Protein AF-A0A4U8QD17-F1 (afdb_monomer_lite)

Sequence (115 aa):
MYFEGLLIGLFAFLTIGVFHPIVIKGEYYFSSKIWPLFLLAGVLCLVLTVNIENTMFSSLFSILSFTCFWSIVELKEQEERVAKGWFPKNPDRPEKLKLKFKMKKPCKKSSKSVS

InterPro domains:
  IPR027890 Protein of unknown function DUF4491 [PF14898] (2-93)

Structure (mmCIF, N/CA/C/O backbone):
data_AF-A0A4U8QD17-F1
#
_entry.id   AF-A0A4U8QD17-F1
#
loop_
_atom_site.group_PDB
_atom_site.id
_atom_site.type_symbol
_atom_site.label_atom_id
_atom_site.label_alt_id
_atom_site.label_comp_id
_atom_site.label_asym_id
_atom_site.label_entity_id
_atom_site.label_seq_id
_atom_site.pdbx_PDB_ins_code
_atom_site.Cartn_x
_atom_site.Cartn_y
_atom_site.Cartn_z
_atom_site.occupancy
_atom_site.B_iso_or_equiv
_atom_site.auth_seq_id
_atom_site.auth_comp_id
_atom_site.auth_asym_id
_atom_site.auth_atom_id
_atom_site.pdbx_PDB_model_num
ATOM 1 N N . MET A 1 1 ? 19.701 0.981 -16.600 1.00 63.97 1 MET A N 1
ATOM 2 C CA . MET A 1 1 ? 20.129 -0.436 -16.458 1.00 63.97 1 MET A CA 1
ATOM 3 C C . MET A 1 1 ? 20.847 -0.860 -15.157 1.00 63.97 1 MET A C 1
ATOM 5 O O . MET A 1 1 ? 21.091 -2.041 -15.012 1.00 63.97 1 MET A O 1
ATOM 9 N N . TYR A 1 2 ? 21.044 -0.017 -14.134 1.00 68.62 2 TYR A N 1
ATOM 10 C CA . TYR A 1 2 ? 21.194 -0.500 -12.729 1.00 68.62 2 TYR A CA 1
ATOM 11 C C . TYR A 1 2 ? 20.434 0.397 -11.745 1.00 68.62 2 TYR A C 1
ATOM 13 O O . TYR A 1 2 ? 19.895 -0.061 -10.742 1.00 68.62 2 TYR A O 1
ATOM 21 N N . PHE A 1 3 ? 20.308 1.677 -12.096 1.00 84.75 3 PHE A N 1
ATOM 22 C CA . PHE A 1 3 ? 19.526 2.651 -11.342 1.00 84.75 3 PHE A CA 1
ATOM 23 C C . PHE A 1 3 ? 18.033 2.326 -11.268 1.00 84.75 3 PHE A C 1
ATOM 25 O O . PHE A 1 3 ? 17.417 2.644 -10.264 1.00 84.75 3 PHE A O 1
ATOM 32 N N . GLU A 1 4 ? 17.451 1.666 -12.273 1.00 86.50 4 GLU A N 1
ATOM 33 C CA . GLU A 1 4 ? 16.022 1.314 -12.263 1.00 86.50 4 GLU A CA 1
ATOM 34 C C . GLU A 1 4 ? 15.677 0.365 -11.114 1.00 86.50 4 GLU A C 1
ATOM 36 O O . GLU A 1 4 ? 14.755 0.645 -10.358 1.00 86.50 4 GLU A O 1
ATOM 41 N N . GLY A 1 5 ? 16.456 -0.704 -10.914 1.00 88.44 5 GLY A N 1
ATOM 42 C CA . GLY A 1 5 ? 16.253 -1.619 -9.787 1.00 88.44 5 GLY A CA 1
ATOM 43 C C . GLY A 1 5 ? 16.444 -0.929 -8.433 1.00 88.44 5 GLY A C 1
ATOM 44 O O . GLY A 1 5 ? 15.664 -1.150 -7.509 1.00 88.44 5 GLY A O 1
ATOM 45 N N . LEU A 1 6 ? 17.431 -0.033 -8.334 1.00 92.00 6 LEU A N 1
ATOM 46 C CA . LEU A 1 6 ? 17.681 0.750 -7.122 1.00 92.00 6 LEU A CA 1
ATOM 47 C C . LEU A 1 6 ? 16.540 1.740 -6.828 1.00 92.00 6 LEU A C 1
ATOM 49 O O . LEU A 1 6 ? 16.110 1.860 -5.683 1.00 92.00 6 LEU A O 1
ATOM 53 N N . LEU A 1 7 ? 16.004 2.396 -7.860 1.00 92.19 7 LEU A N 1
ATOM 54 C CA . LEU A 1 7 ? 14.850 3.292 -7.769 1.00 92.19 7 LEU A CA 1
ATOM 55 C C . LEU A 1 7 ? 13.578 2.536 -7.379 1.00 92.19 7 LEU A C 1
ATOM 57 O O . LEU A 1 7 ? 12.845 3.003 -6.513 1.00 92.19 7 LEU A O 1
ATOM 61 N N . ILE A 1 8 ? 13.335 1.361 -7.966 1.00 92.94 8 ILE A N 1
ATOM 62 C CA . ILE A 1 8 ? 12.190 0.503 -7.630 1.00 92.94 8 ILE A CA 1
ATOM 63 C C . ILE A 1 8 ? 12.287 0.035 -6.174 1.00 92.94 8 ILE A C 1
ATOM 65 O O . ILE A 1 8 ? 11.304 0.117 -5.441 1.00 92.94 8 ILE A O 1
ATOM 69 N N . GLY A 1 9 ? 13.469 -0.405 -5.729 1.00 92.75 9 GLY A N 1
ATOM 70 C CA . GLY A 1 9 ? 13.696 -0.826 -4.344 1.00 92.75 9 GLY A CA 1
ATOM 71 C C . GLY A 1 9 ? 13.504 0.314 -3.341 1.00 92.75 9 GLY A C 1
ATOM 72 O O . GLY A 1 9 ? 12.800 0.150 -2.343 1.00 92.75 9 GLY A O 1
ATOM 73 N N . LEU A 1 10 ? 14.061 1.495 -3.632 1.00 94.56 10 LEU A N 1
ATOM 74 C CA . LEU A 1 10 ? 13.866 2.693 -2.813 1.00 94.56 10 LEU A CA 1
ATOM 75 C C . LEU A 1 10 ? 12.386 3.090 -2.753 1.00 94.56 10 LEU A C 1
ATOM 77 O O . LEU A 1 10 ? 11.858 3.366 -1.677 1.00 94.56 10 LEU A O 1
ATOM 81 N N . PHE A 1 11 ? 11.702 3.074 -3.896 1.00 94.88 11 PHE A N 1
ATOM 82 C CA . PHE A 1 11 ? 10.278 3.365 -3.973 1.00 94.88 11 PHE A CA 1
ATOM 83 C C . PHE A 1 11 ? 9.441 2.361 -3.175 1.00 94.88 11 PHE A C 1
ATOM 85 O O . PHE A 1 11 ? 8.535 2.774 -2.454 1.00 94.88 11 PHE A O 1
ATOM 92 N N . ALA A 1 12 ? 9.754 1.065 -3.242 1.00 93.81 12 ALA A N 1
ATOM 93 C CA . ALA A 1 12 ? 9.071 0.040 -2.457 1.00 93.81 12 ALA A CA 1
ATOM 94 C C . ALA A 1 12 ? 9.211 0.289 -0.955 1.00 93.81 12 ALA A C 1
ATOM 96 O O . ALA A 1 12 ? 8.215 0.295 -0.232 1.00 93.81 12 ALA A O 1
ATOM 97 N N . PHE A 1 13 ? 10.433 0.566 -0.496 1.00 94.69 13 PHE A N 1
ATOM 98 C CA . PHE A 1 13 ? 10.698 0.854 0.909 1.00 94.69 13 PHE A CA 1
ATOM 99 C C . PHE A 1 13 ? 9.925 2.087 1.398 1.00 94.69 13 PHE A C 1
ATOM 101 O O . PHE A 1 13 ? 9.268 2.040 2.440 1.00 94.69 13 PHE A O 1
ATOM 108 N N . LEU A 1 14 ? 9.938 3.171 0.615 1.00 94.69 14 LEU A N 1
ATOM 109 C CA . LEU A 1 14 ? 9.172 4.380 0.923 1.00 94.69 14 LEU A CA 1
ATOM 110 C C . LEU A 1 14 ? 7.665 4.117 0.924 1.00 94.69 14 LEU A C 1
ATOM 112 O O . LEU A 1 14 ? 6.962 4.592 1.812 1.00 94.69 14 LEU A O 1
ATOM 116 N N . THR A 1 15 ? 7.172 3.332 -0.032 1.00 93.38 15 THR A N 1
ATOM 117 C CA . THR A 1 15 ? 5.753 2.982 -0.138 1.00 93.38 15 THR A CA 1
ATOM 118 C C . THR A 1 15 ? 5.292 2.232 1.110 1.00 93.38 15 THR A C 1
ATOM 120 O O . THR A 1 15 ? 4.306 2.631 1.719 1.00 93.38 15 THR A O 1
ATOM 123 N N . ILE A 1 16 ? 6.041 1.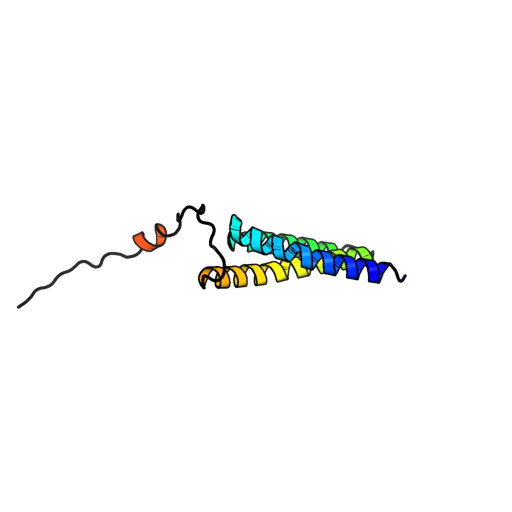222 1.562 1.00 90.81 16 ILE A N 1
ATOM 124 C CA . ILE A 1 16 ? 5.736 0.483 2.798 1.00 90.81 16 ILE A CA 1
ATOM 125 C C . ILE A 1 16 ? 5.763 1.427 4.011 1.00 90.81 16 ILE A C 1
ATOM 127 O O . ILE A 1 16 ? 4.812 1.461 4.795 1.00 90.81 16 ILE A O 1
ATOM 131 N N . GLY A 1 17 ? 6.819 2.239 4.138 1.00 90.81 17 GLY A N 1
ATOM 132 C CA . GLY A 1 17 ? 6.987 3.172 5.254 1.00 90.81 17 GLY A CA 1
ATOM 133 C C . GLY A 1 17 ? 5.886 4.233 5.345 1.00 90.81 17 GLY A C 1
ATOM 134 O O . GLY A 1 17 ? 5.486 4.608 6.444 1.00 90.81 17 GLY A O 1
ATOM 135 N N . VAL A 1 18 ? 5.360 4.689 4.206 1.00 91.25 18 VAL A N 1
ATOM 136 C CA . VAL A 1 18 ? 4.268 5.670 4.134 1.00 91.25 18 VAL A CA 1
ATOM 137 C C . VAL A 1 18 ? 2.897 5.012 4.309 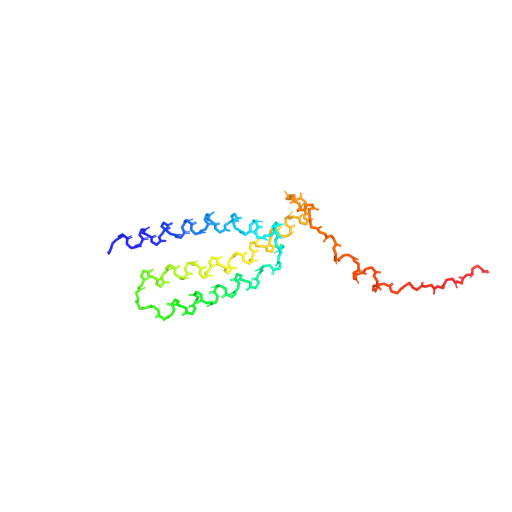1.00 91.25 18 VAL A C 1
ATOM 139 O O . VAL A 1 18 ? 2.025 5.585 4.962 1.00 91.25 18 VAL A O 1
ATOM 142 N N . PHE A 1 19 ? 2.685 3.803 3.788 1.00 88.88 19 PHE A N 1
ATOM 143 C CA . PHE A 1 19 ? 1.390 3.132 3.907 1.00 88.88 19 PHE A CA 1
ATOM 144 C C . PHE A 1 19 ? 1.070 2.696 5.339 1.00 88.88 19 PHE A C 1
ATOM 146 O O . PHE A 1 19 ? -0.079 2.830 5.749 1.00 88.88 19 PHE A O 1
ATOM 153 N N . HIS A 1 20 ? 2.051 2.272 6.143 1.00 85.19 20 HIS A N 1
ATOM 154 C CA . HIS A 1 20 ? 1.820 1.929 7.555 1.00 85.19 20 HIS A CA 1
ATOM 155 C C . HIS A 1 20 ? 1.095 3.032 8.360 1.00 85.19 20 HIS A C 1
ATOM 157 O O . HI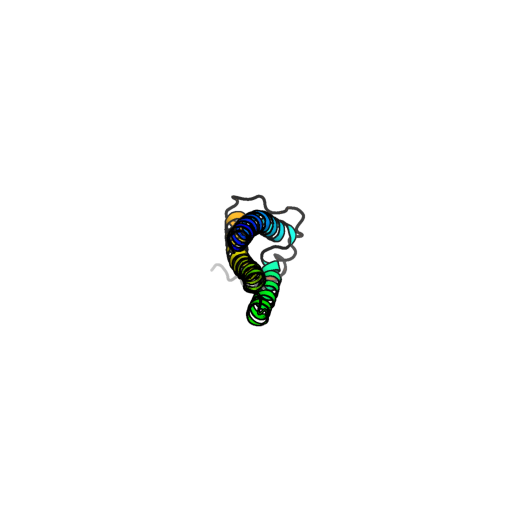S A 1 20 ? 0.014 2.771 8.897 1.00 85.19 20 HIS A O 1
ATOM 163 N N . PRO A 1 21 ? 1.604 4.277 8.440 1.00 86.69 21 PRO A N 1
ATOM 164 C CA . PRO A 1 21 ? 0.918 5.353 9.150 1.00 86.69 21 PRO A CA 1
ATOM 165 C C . PRO A 1 21 ? -0.390 5.771 8.469 1.00 86.69 21 PRO A C 1
ATOM 167 O O . PRO A 1 21 ? -1.313 6.194 9.167 1.00 86.69 21 PRO A O 1
ATOM 170 N N . ILE A 1 22 ? -0.504 5.643 7.140 1.00 86.88 22 ILE A N 1
ATOM 171 C CA . ILE A 1 22 ? -1.765 5.892 6.424 1.00 86.88 22 ILE A CA 1
ATOM 172 C C . ILE A 1 22 ? -2.841 4.901 6.866 1.00 86.88 22 ILE A C 1
ATOM 174 O O . ILE A 1 22 ? -3.959 5.326 7.136 1.00 86.88 22 ILE A O 1
ATOM 178 N N . VAL A 1 23 ? -2.525 3.609 6.980 1.00 86.12 23 VAL A N 1
ATOM 179 C CA . VAL A 1 23 ? -3.481 2.576 7.405 1.00 86.12 23 VAL A CA 1
ATOM 180 C C . VAL A 1 23 ? -3.909 2.791 8.851 1.00 86.12 23 VAL A C 1
ATOM 182 O O . VAL A 1 23 ? -5.104 2.765 9.136 1.00 86.12 23 VAL A O 1
ATOM 185 N N . ILE A 1 24 ? -2.963 3.092 9.746 1.00 82.44 24 ILE A N 1
ATOM 186 C CA . ILE A 1 24 ? -3.255 3.370 11.161 1.00 82.44 24 ILE A CA 1
ATOM 187 C C . ILE A 1 24 ? -4.160 4.602 11.293 1.00 82.44 24 ILE A C 1
ATOM 189 O O . ILE A 1 24 ? -5.170 4.564 11.991 1.00 82.44 24 ILE A O 1
ATOM 193 N N . LYS A 1 25 ? -3.850 5.694 10.581 1.00 82.00 25 LYS A N 1
ATOM 194 C CA . LYS A 1 25 ? -4.714 6.885 10.563 1.00 82.00 25 LYS A CA 1
ATOM 195 C C . LYS A 1 25 ? -6.056 6.600 9.887 1.00 82.00 25 LYS A C 1
ATOM 197 O O . LYS A 1 25 ? -7.085 7.095 10.336 1.00 82.00 25 LYS A O 1
ATOM 202 N N . GLY A 1 26 ? -6.063 5.798 8.828 1.00 81.88 26 GLY A N 1
ATOM 203 C CA . GLY A 1 26 ? -7.269 5.359 8.135 1.00 81.88 26 GLY A CA 1
ATOM 204 C C . GLY A 1 26 ? -8.220 4.618 9.071 1.00 81.88 26 GLY A C 1
ATOM 205 O O . GLY A 1 26 ? -9.404 4.944 9.110 1.00 81.88 26 GLY A O 1
ATOM 206 N N . GLU A 1 27 ? -7.705 3.698 9.887 1.00 80.62 27 GLU A N 1
ATOM 207 C CA . GLU A 1 27 ? -8.471 3.041 10.950 1.00 80.62 27 GLU A CA 1
ATOM 208 C C . GLU A 1 27 ? -8.973 4.069 11.974 1.00 80.62 27 GLU A C 1
ATOM 210 O O . GLU A 1 27 ? -10.183 4.168 12.209 1.00 80.62 27 GLU A O 1
ATOM 215 N N . TYR A 1 28 ? -8.070 4.910 12.483 1.00 75.44 28 TYR A N 1
ATOM 216 C CA . TYR A 1 28 ? -8.366 5.873 13.541 1.00 75.44 28 TYR A CA 1
ATOM 217 C C . TYR A 1 28 ? -9.493 6.857 13.168 1.00 75.44 28 TYR A C 1
ATOM 219 O O . TYR A 1 28 ? -10.394 7.129 13.971 1.00 75.44 28 TYR A O 1
ATOM 227 N N . TYR A 1 29 ? -9.484 7.374 11.933 1.00 75.81 29 TYR A N 1
ATOM 228 C CA . TYR A 1 29 ? -10.484 8.332 11.448 1.00 75.81 29 TYR A CA 1
ATOM 229 C C . TYR A 1 29 ? -11.703 7.660 10.796 1.00 75.81 29 TYR A C 1
ATOM 231 O O . TYR A 1 29 ? -12.839 8.031 11.096 1.00 75.81 29 TYR A O 1
ATOM 239 N N . PHE A 1 30 ? -11.506 6.660 9.929 1.00 70.88 30 PHE A N 1
ATOM 240 C CA . PHE A 1 30 ? -12.560 6.097 9.068 1.00 70.88 30 PHE A CA 1
ATOM 241 C C . PHE A 1 30 ? -13.034 4.691 9.471 1.00 70.88 30 PHE A C 1
ATOM 243 O O . PHE A 1 30 ? -13.997 4.177 8.890 1.00 70.88 30 PHE A O 1
ATOM 250 N N . SER A 1 31 ? -12.444 4.080 10.507 1.00 71.81 31 SER A N 1
ATOM 251 C CA . SER A 1 31 ? -12.600 2.654 10.837 1.00 71.81 31 SER A CA 1
ATOM 252 C C . SER A 1 31 ? -12.107 1.731 9.733 1.00 71.81 31 SER A C 1
ATOM 254 O O . SER A 1 31 ? -11.839 2.124 8.603 1.00 71.81 31 SER A O 1
ATOM 256 N N . SER A 1 32 ? -12.237 0.443 10.005 1.00 70.56 32 SER A N 1
ATOM 257 C CA . SER A 1 32 ? -12.230 -0.658 9.045 1.00 70.56 32 SER A CA 1
ATOM 258 C C . SER A 1 32 ? -13.142 -0.494 7.830 1.00 70.56 32 SER A C 1
ATOM 260 O O . SER A 1 32 ? -13.049 -1.300 6.919 1.00 70.56 32 SER A O 1
ATOM 262 N N . LYS A 1 33 ? -14.024 0.516 7.759 1.00 73.94 33 LYS A N 1
ATOM 263 C CA . LYS A 1 33 ? -14.915 0.755 6.610 1.00 73.94 33 LYS A CA 1
ATOM 264 C C . LYS A 1 33 ? -14.197 1.309 5.379 1.00 73.94 33 LYS A C 1
ATOM 266 O O . LYS A 1 33 ? -14.791 1.291 4.308 1.00 73.94 33 LYS A O 1
ATOM 271 N N . ILE A 1 34 ? -12.954 1.776 5.512 1.00 83.25 34 ILE A N 1
ATOM 272 C CA . ILE A 1 34 ? -12.158 2.278 4.382 1.00 83.25 34 ILE A CA 1
ATOM 273 C C . ILE A 1 34 ? -11.597 1.153 3.490 1.00 83.25 34 ILE A C 1
ATOM 275 O O . ILE A 1 34 ? -11.097 1.419 2.402 1.00 83.25 34 ILE A O 1
ATOM 279 N N . TRP A 1 35 ? -11.734 -0.116 3.896 1.00 84.62 35 TRP A N 1
ATOM 280 C CA . TRP A 1 35 ? -11.231 -1.276 3.150 1.00 84.62 35 TRP A CA 1
ATOM 281 C C . TRP A 1 35 ? -11.618 -1.340 1.653 1.00 84.62 35 TRP A C 1
ATOM 283 O O . TRP A 1 35 ? -10.755 -1.722 0.861 1.00 84.62 35 TRP A O 1
ATOM 293 N N . PRO A 1 36 ? -12.833 -0.942 1.200 1.00 88.75 36 PRO A N 1
ATOM 294 C CA . PRO A 1 36 ? -13.183 -1.012 -0.217 1.00 88.75 36 PRO A CA 1
ATOM 295 C C . PRO A 1 36 ? -12.410 0.010 -1.050 1.00 88.75 36 PRO A C 1
ATOM 297 O O . PRO A 1 36 ? -12.180 -0.227 -2.230 1.00 88.75 36 PRO A O 1
ATOM 300 N N . LEU A 1 37 ? -11.993 1.132 -0.450 1.00 88.62 37 LEU A N 1
ATOM 301 C CA . LEU A 1 37 ? -11.198 2.150 -1.133 1.00 88.62 37 LEU A CA 1
ATOM 302 C C . LEU A 1 37 ? -9.809 1.605 -1.472 1.00 88.62 37 LEU A C 1
ATOM 304 O O . LEU A 1 37 ? -9.363 1.744 -2.607 1.00 88.62 37 LEU A O 1
ATOM 308 N N . PHE A 1 38 ? -9.163 0.928 -0.517 1.00 90.06 38 PHE A N 1
ATOM 309 C CA . PHE A 1 38 ? -7.886 0.248 -0.752 1.00 90.06 38 PHE A CA 1
ATOM 310 C C . PHE A 1 38 ? -8.019 -0.881 -1.777 1.00 90.06 38 PHE A C 1
ATOM 312 O O . PHE A 1 38 ? -7.144 -1.040 -2.625 1.00 90.06 38 PHE A O 1
ATOM 319 N N . LEU A 1 39 ? -9.129 -1.627 -1.752 1.00 93.19 39 LEU A N 1
ATOM 32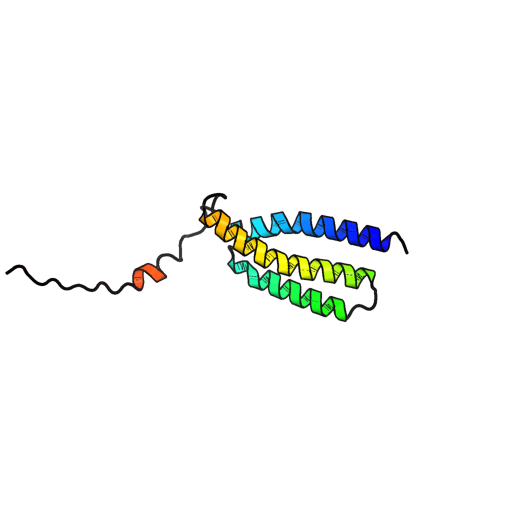0 C CA . LEU A 1 39 ? -9.382 -2.676 -2.740 1.00 93.19 39 LEU A CA 1
ATOM 321 C C . LEU A 1 39 ? -9.556 -2.094 -4.145 1.00 93.19 39 LEU A C 1
ATOM 323 O O . LEU A 1 39 ? -8.919 -2.568 -5.081 1.00 93.19 39 LEU A O 1
ATOM 327 N N . LEU A 1 40 ? -10.379 -1.053 -4.288 1.00 94.06 40 LEU A N 1
ATOM 328 C CA . LEU A 1 40 ? -10.612 -0.392 -5.568 1.00 94.06 40 LEU A CA 1
ATOM 329 C C . LEU A 1 40 ? -9.318 0.221 -6.114 1.00 94.06 40 LEU A C 1
ATOM 331 O O . LEU A 1 40 ? -8.982 -0.004 -7.272 1.00 94.06 40 LEU A O 1
ATOM 335 N N . ALA A 1 41 ? -8.565 0.938 -5.275 1.00 92.75 41 ALA A N 1
ATOM 336 C CA . ALA A 1 41 ? -7.277 1.513 -5.652 1.00 92.75 41 ALA A CA 1
ATOM 337 C C . ALA A 1 41 ? -6.271 0.432 -6.081 1.00 92.75 41 ALA A C 1
ATOM 339 O O . ALA A 1 41 ? -5.604 0.592 -7.103 1.00 92.75 41 ALA A O 1
ATOM 340 N N . GLY A 1 42 ? -6.201 -0.683 -5.346 1.00 93.62 42 GLY A N 1
ATOM 341 C CA . GLY A 1 42 ? -5.350 -1.821 -5.688 1.00 93.62 42 GLY A CA 1
ATOM 342 C C . GLY A 1 42 ? -5.727 -2.445 -7.032 1.00 93.62 42 GLY A C 1
ATOM 343 O O . GLY A 1 42 ? -4.872 -2.584 -7.897 1.00 93.62 42 GLY A O 1
ATOM 344 N N . VAL A 1 43 ? -7.011 -2.734 -7.267 1.00 95.62 43 VAL A N 1
ATOM 345 C CA . VAL A 1 43 ? -7.483 -3.307 -8.542 1.00 95.62 43 VAL A CA 1
ATOM 346 C C . VAL A 1 43 ? -7.215 -2.366 -9.718 1.00 95.62 43 VAL A C 1
ATOM 348 O O . VAL A 1 43 ? -6.753 -2.820 -10.762 1.00 95.62 43 VAL A O 1
ATOM 351 N N . LEU A 1 44 ? -7.447 -1.061 -9.555 1.00 95.06 44 LEU A N 1
ATOM 352 C CA . LEU A 1 44 ? -7.133 -0.075 -10.592 1.00 95.06 44 LEU A CA 1
ATOM 353 C C . LEU A 1 44 ? -5.633 -0.074 -10.921 1.00 95.06 44 LEU A C 1
ATOM 355 O O . LEU A 1 44 ? -5.268 -0.141 -12.093 1.00 95.06 44 LEU A O 1
ATOM 359 N N . CYS A 1 45 ? -4.761 -0.073 -9.908 1.00 93.19 45 CYS A N 1
ATOM 360 C CA . CYS A 1 45 ? -3.310 -0.151 -10.113 1.00 93.19 45 CYS A CA 1
ATOM 361 C C . CYS A 1 45 ? -2.880 -1.475 -10.763 1.00 93.19 45 CYS A C 1
ATOM 363 O O . CYS A 1 45 ? -1.988 -1.484 -11.613 1.00 93.19 45 CYS A O 1
ATOM 365 N N . LEU A 1 46 ? -3.529 -2.588 -10.412 1.00 95.19 46 LEU A N 1
ATOM 366 C CA . LEU A 1 46 ? -3.257 -3.895 -11.004 1.00 95.19 46 LEU A CA 1
ATOM 367 C C . LEU A 1 46 ? -3.580 -3.909 -12.503 1.00 95.19 46 LEU A C 1
ATOM 369 O O . LEU A 1 46 ? -2.773 -4.369 -13.304 1.00 95.19 46 LEU A O 1
ATOM 373 N N . VAL A 1 47 ? -4.732 -3.358 -12.895 1.00 94.94 47 VAL A N 1
ATOM 374 C CA . VAL A 1 47 ? -5.117 -3.248 -14.310 1.00 94.94 47 VAL A CA 1
ATOM 375 C C . VAL A 1 47 ? -4.143 -2.342 -15.063 1.00 94.94 47 VAL A C 1
ATOM 377 O O . VAL A 1 47 ? -3.705 -2.695 -16.157 1.00 94.94 47 VAL A O 1
ATOM 380 N N . LEU A 1 48 ? -3.743 -1.212 -14.471 1.00 93.19 48 LEU A N 1
ATOM 381 C CA . LEU A 1 48 ? -2.753 -0.313 -15.073 1.00 93.19 48 LEU A CA 1
ATOM 382 C C . LEU A 1 48 ? -1.403 -1.005 -15.290 1.00 93.19 48 LEU A C 1
ATOM 384 O O . LEU A 1 48 ? -0.804 -0.832 -16.344 1.00 93.19 48 LEU A O 1
ATOM 388 N N . THR A 1 49 ? -0.965 -1.845 -14.349 1.00 92.50 49 THR A N 1
ATOM 389 C CA . THR A 1 49 ? 0.291 -2.612 -14.451 1.00 92.50 49 THR A CA 1
ATOM 390 C C . THR A 1 49 ? 0.379 -3.422 -15.749 1.00 92.50 49 THR A C 1
ATOM 392 O O . THR A 1 49 ? 1.433 -3.436 -16.383 1.00 92.50 49 THR A O 1
ATOM 395 N N . VAL A 1 50 ? -0.721 -4.064 -16.162 1.00 92.12 50 VAL A N 1
ATOM 396 C CA . VAL A 1 50 ? -0.775 -4.919 -17.367 1.00 92.12 50 VAL A CA 1
ATOM 397 C C . VAL A 1 50 ? -0.814 -4.098 -18.664 1.00 92.12 50 VAL A C 1
ATOM 399 O O . VAL A 1 50 ? -0.444 -4.601 -19.719 1.00 92.12 50 VAL A O 1
ATOM 402 N N . ASN A 1 51 ? -1.231 -2.831 -18.599 1.00 92.88 51 ASN A N 1
ATOM 403 C CA . ASN A 1 51 ? -1.345 -1.943 -19.762 1.00 92.88 51 ASN A CA 1
ATOM 404 C C . ASN A 1 51 ? -0.089 -1.083 -20.003 1.00 92.88 51 ASN A C 1
ATOM 406 O O . ASN A 1 51 ? -0.062 -0.286 -20.937 1.00 92.88 51 ASN A O 1
ATOM 410 N N . ILE A 1 52 ? 0.940 -1.202 -19.160 1.00 92.94 52 ILE A N 1
ATOM 411 C CA . ILE A 1 52 ? 2.168 -0.408 -19.253 1.00 92.94 52 ILE A CA 1
ATOM 412 C C . ILE A 1 52 ? 3.293 -1.266 -19.835 1.00 92.94 52 ILE A C 1
ATOM 414 O O . ILE A 1 52 ? 3.721 -2.237 -19.219 1.00 92.94 52 ILE A O 1
ATOM 418 N N . GLU A 1 53 ? 3.829 -0.855 -20.984 1.00 89.62 53 GLU A N 1
ATOM 419 C CA . GLU A 1 53 ? 4.954 -1.536 -21.646 1.00 89.62 53 GLU A CA 1
ATOM 420 C C . GLU A 1 53 ? 6.298 -1.298 -20.936 1.00 89.62 53 GLU A C 1
ATOM 422 O O . GLU A 1 53 ? 7.214 -2.115 -21.013 1.00 89.62 53 GLU A O 1
ATOM 427 N N . ASN A 1 54 ? 6.436 -0.176 -20.221 1.00 89.88 54 ASN A N 1
ATOM 428 C CA . ASN A 1 54 ? 7.670 0.166 -19.522 1.00 89.88 54 ASN A CA 1
ATOM 429 C C . ASN A 1 54 ? 7.785 -0.585 -18.184 1.00 89.88 54 ASN A C 1
ATOM 431 O O . ASN A 1 54 ? 7.074 -0.281 -17.221 1.00 89.88 54 ASN A O 1
ATOM 435 N N . THR A 1 55 ? 8.749 -1.504 -18.101 1.00 89.75 55 THR A N 1
ATOM 436 C CA . THR A 1 55 ? 9.024 -2.344 -16.924 1.00 89.75 55 THR A CA 1
ATOM 437 C C . THR A 1 55 ? 9.215 -1.551 -15.631 1.00 89.75 55 THR A C 1
ATOM 439 O O . THR A 1 55 ? 8.768 -2.002 -14.575 1.00 89.75 55 THR A O 1
ATOM 442 N N . MET A 1 56 ? 9.835 -0.365 -15.682 1.00 90.38 56 MET A N 1
ATOM 443 C CA . MET A 1 56 ? 10.025 0.475 -14.497 1.00 90.38 56 MET A CA 1
ATOM 444 C C . MET A 1 56 ? 8.673 0.909 -13.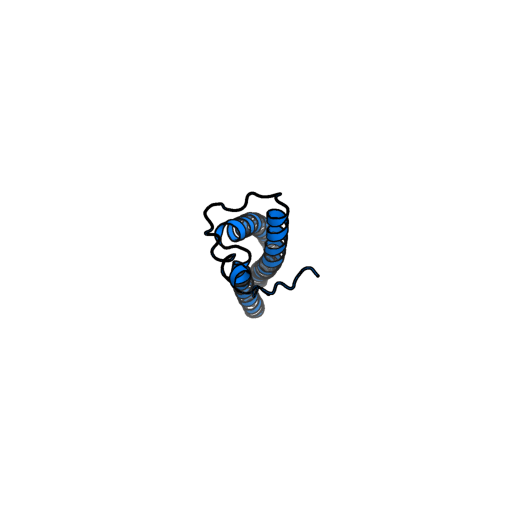930 1.00 90.38 56 MET A C 1
ATOM 446 O O . MET A 1 56 ? 8.380 0.646 -12.767 1.00 90.38 56 MET A O 1
ATOM 450 N N . PHE A 1 57 ? 7.822 1.520 -14.755 1.00 91.00 57 PHE A N 1
ATOM 451 C CA . PHE A 1 57 ? 6.506 1.987 -14.318 1.00 91.00 57 PHE A CA 1
ATOM 452 C C . PHE A 1 57 ? 5.580 0.826 -13.951 1.00 91.00 57 PHE A C 1
ATOM 454 O O . PHE A 1 57 ? 4.926 0.888 -12.912 1.00 91.00 57 PHE A O 1
ATOM 461 N N . SER A 1 58 ? 5.585 -0.256 -14.734 1.00 93.75 58 SER A N 1
ATOM 462 C CA . SER A 1 58 ? 4.835 -1.478 -14.420 1.00 93.75 58 SER A CA 1
ATOM 463 C C . SER A 1 58 ? 5.214 -2.021 -13.029 1.00 93.75 58 SER A C 1
ATOM 465 O O . SER A 1 58 ? 4.343 -2.317 -12.212 1.00 93.75 58 SER A O 1
ATOM 467 N N . SER A 1 59 ? 6.506 -2.014 -12.678 1.00 93.56 59 SER A N 1
ATOM 468 C CA . SER A 1 59 ? 6.976 -2.424 -11.345 1.00 93.56 59 SER A CA 1
ATOM 469 C C . SER A 1 59 ? 6.482 -1.503 -10.222 1.00 93.56 59 SER A C 1
ATOM 471 O O . SER A 1 59 ? 6.064 -1.994 -9.173 1.00 93.56 59 SER A O 1
ATOM 473 N N . LEU A 1 60 ? 6.480 -0.179 -10.427 1.00 94.06 60 LEU A N 1
ATOM 474 C CA . LEU A 1 60 ? 5.982 0.786 -9.434 1.00 94.06 60 LEU A CA 1
ATOM 475 C C . LEU A 1 60 ? 4.484 0.584 -9.151 1.00 94.06 60 LEU A C 1
ATOM 477 O O . LEU A 1 60 ? 4.075 0.540 -7.989 1.00 94.06 60 LEU A O 1
ATOM 481 N N . PHE A 1 61 ? 3.669 0.416 -10.198 1.00 94.69 61 PHE A N 1
ATOM 482 C CA . PHE A 1 61 ? 2.233 0.150 -10.053 1.00 94.69 61 PHE A CA 1
ATOM 483 C C . PHE A 1 61 ? 1.952 -1.215 -9.421 1.00 94.69 61 PHE A C 1
ATOM 485 O O . PHE A 1 61 ? 1.041 -1.321 -8.597 1.00 94.69 61 PHE A O 1
ATOM 492 N N . SER A 1 62 ? 2.768 -2.227 -9.725 1.00 94.81 62 SER A N 1
ATOM 493 C CA . SER A 1 62 ? 2.695 -3.541 -9.080 1.00 94.81 62 SER A CA 1
ATOM 494 C C . SER A 1 62 ? 2.914 -3.429 -7.566 1.00 94.81 62 SER A C 1
ATOM 496 O O . SER A 1 62 ? 2.072 -3.865 -6.778 1.00 94.81 62 SER A O 1
ATOM 498 N N . ILE A 1 63 ? 3.983 -2.742 -7.141 1.00 95.38 63 ILE A N 1
ATOM 499 C CA . ILE A 1 63 ? 4.278 -2.495 -5.721 1.00 95.38 63 ILE A CA 1
ATOM 500 C C . ILE A 1 63 ? 3.120 -1.764 -5.036 1.00 95.38 63 ILE A C 1
ATOM 502 O O . ILE A 1 63 ? 2.690 -2.173 -3.954 1.00 95.38 63 ILE A O 1
ATOM 506 N N . LEU A 1 64 ? 2.583 -0.711 -5.659 1.00 94.44 64 LEU A N 1
ATOM 507 C CA . LEU A 1 64 ? 1.442 0.030 -5.117 1.00 94.44 64 LEU A CA 1
ATOM 508 C C . LEU A 1 64 ? 0.199 -0.856 -4.985 1.00 94.44 64 LEU A C 1
ATOM 510 O O . LEU A 1 64 ? -0.456 -0.836 -3.944 1.00 94.44 64 LEU A O 1
ATOM 514 N N . SER A 1 65 ? -0.104 -1.669 -6.000 1.00 95.06 65 SER A N 1
ATOM 515 C CA . SER A 1 65 ? -1.246 -2.585 -5.992 1.00 95.06 65 SER A CA 1
ATOM 516 C C . SER A 1 65 ? -1.175 -3.567 -4.823 1.00 95.06 65 SER A C 1
ATOM 518 O O . SER A 1 65 ? -2.125 -3.680 -4.047 1.00 95.06 65 SER A O 1
ATOM 520 N N . PHE A 1 66 ? -0.048 -4.265 -4.667 1.00 94.62 66 PHE A N 1
ATOM 521 C CA . PHE A 1 66 ? 0.120 -5.232 -3.582 1.00 94.62 66 PHE A CA 1
ATOM 522 C C . PHE A 1 66 ? 0.177 -4.557 -2.210 1.00 94.62 66 PHE A C 1
ATOM 524 O O . PHE A 1 66 ? -0.386 -5.092 -1.254 1.00 94.62 66 PHE A O 1
ATOM 531 N N . THR A 1 67 ? 0.755 -3.356 -2.108 1.00 94.75 67 THR A N 1
ATOM 532 C CA . THR A 1 67 ? 0.749 -2.590 -0.852 1.00 94.75 67 THR A CA 1
ATOM 533 C C . THR A 1 67 ? -0.671 -2.183 -0.447 1.00 94.75 67 THR A C 1
ATOM 535 O O . THR A 1 67 ? -1.038 -2.297 0.724 1.00 94.75 67 THR A O 1
ATOM 538 N N . CYS A 1 68 ? -1.512 -1.776 -1.402 1.00 92.44 68 CYS A N 1
ATOM 539 C CA . CYS A 1 68 ? -2.929 -1.498 -1.160 1.00 92.44 68 CYS A CA 1
ATOM 540 C C . CYS A 1 68 ? -3.684 -2.743 -0.674 1.00 92.44 68 CYS A C 1
ATOM 542 O O . CYS A 1 68 ? -4.474 -2.652 0.264 1.00 92.44 68 CYS A O 1
ATOM 544 N N . PHE A 1 69 ? -3.428 -3.915 -1.262 1.00 93.25 69 PHE A N 1
ATOM 545 C CA . PHE A 1 69 ? -4.044 -5.162 -0.799 1.00 93.25 69 PHE A CA 1
ATOM 546 C C . PHE A 1 69 ? -3.578 -5.553 0.605 1.00 93.25 69 PHE A C 1
ATOM 548 O O . PHE A 1 69 ? -4.409 -5.886 1.450 1.00 93.25 69 PHE A O 1
ATOM 555 N N . TRP A 1 70 ? -2.278 -5.443 0.889 1.00 92.12 70 TRP A N 1
ATOM 556 C CA . TRP A 1 70 ? -1.728 -5.695 2.223 1.00 92.12 70 TRP A CA 1
ATOM 557 C C . TRP A 1 70 ? -2.327 -4.760 3.278 1.00 92.12 70 TRP A C 1
ATOM 559 O O . TRP A 1 70 ? -2.692 -5.186 4.372 1.00 92.12 70 TRP A O 1
ATOM 569 N N . SER A 1 71 ? -2.526 -3.494 2.913 1.00 89.50 71 SER A N 1
ATOM 570 C CA . SER A 1 71 ? -3.132 -2.477 3.774 1.00 89.50 71 SER A CA 1
ATOM 571 C C . SER A 1 71 ? -4.529 -2.855 4.269 1.00 89.50 71 SER A C 1
ATOM 573 O O . SER A 1 71 ? -4.909 -2.458 5.364 1.00 89.50 71 SER A O 1
ATOM 575 N N . ILE A 1 72 ? -5.291 -3.656 3.514 1.00 89.56 72 ILE A N 1
ATOM 576 C CA . ILE A 1 72 ? -6.605 -4.164 3.944 1.00 89.56 72 ILE A CA 1
ATOM 577 C C . ILE A 1 72 ? -6.459 -5.168 5.092 1.00 89.56 72 ILE A C 1
ATOM 579 O O . ILE A 1 72 ? -7.271 -5.165 6.020 1.00 89.56 72 ILE A O 1
ATOM 583 N N . VAL A 1 73 ? -5.451 -6.039 5.018 1.00 89.81 73 VAL A N 1
ATOM 584 C CA . VAL A 1 73 ? -5.163 -7.035 6.059 1.00 89.81 73 VAL A CA 1
ATOM 585 C C . VAL A 1 73 ? -4.669 -6.327 7.316 1.00 89.81 73 VAL A C 1
ATOM 587 O O . VAL A 1 73 ? -5.242 -6.532 8.383 1.00 89.81 73 VAL A O 1
ATOM 590 N N . GLU A 1 74 ? -3.706 -5.411 7.168 1.00 89.31 74 GLU A N 1
ATOM 591 C CA . GLU A 1 74 ? -3.193 -4.590 8.272 1.00 89.31 74 GLU A CA 1
ATOM 592 C C . GLU A 1 74 ? -4.323 -3.785 8.933 1.00 89.31 74 GLU A C 1
ATOM 594 O O . GLU A 1 74 ? -4.403 -3.735 10.155 1.00 89.31 74 GLU A O 1
ATOM 599 N N . LEU A 1 75 ? -5.255 -3.220 8.156 1.00 88.00 75 LEU A N 1
ATOM 600 C CA . LEU A 1 75 ? -6.408 -2.485 8.688 1.00 88.00 75 LEU A CA 1
ATOM 601 C C . LEU A 1 75 ? -7.291 -3.361 9.593 1.00 88.00 75 LEU A C 1
ATOM 603 O O . LEU A 1 75 ? -7.719 -2.909 10.654 1.00 88.00 75 LEU A O 1
ATOM 607 N N . LYS A 1 76 ? -7.564 -4.609 9.188 1.00 84.94 76 LYS A N 1
ATOM 608 C CA . LYS A 1 76 ? -8.351 -5.555 9.998 1.00 84.94 76 LYS A CA 1
ATOM 609 C C . LYS A 1 76 ? -7.603 -5.977 11.255 1.00 84.94 76 LYS A C 1
ATOM 611 O O . LYS A 1 76 ? -8.196 -6.048 12.327 1.00 84.94 76 LYS A O 1
ATOM 616 N N . GLU A 1 77 ? -6.304 -6.221 11.141 1.00 87.81 77 GLU A N 1
ATOM 617 C CA . GLU A 1 77 ? -5.504 -6.601 12.297 1.00 87.81 77 GLU A CA 1
ATOM 618 C C . GLU A 1 77 ? -5.350 -5.440 13.290 1.00 87.81 77 GLU A C 1
ATOM 620 O O . GLU A 1 77 ? -5.385 -5.650 14.505 1.00 87.81 77 GLU A O 1
ATOM 625 N N . GLN A 1 78 ? -5.278 -4.199 12.800 1.00 83.81 78 GLN A N 1
ATOM 626 C CA . GLN A 1 78 ? -5.307 -3.017 13.657 1.00 83.81 78 GLN A CA 1
ATOM 627 C C . GLN A 1 78 ? -6.654 -2.829 14.355 1.00 83.81 78 GLN A C 1
ATOM 629 O O . GLN A 1 78 ? -6.662 -2.508 15.541 1.00 83.81 78 GLN A O 1
ATOM 634 N N . GLU A 1 79 ? -7.782 -3.117 13.699 1.00 84.00 79 GLU A N 1
ATOM 635 C CA . GLU A 1 79 ? -9.087 -3.138 14.377 1.00 84.00 79 GLU A CA 1
ATOM 636 C C . GLU A 1 79 ? -9.098 -4.136 15.543 1.00 84.00 79 GLU A C 1
ATOM 638 O O . GLU A 1 79 ? -9.563 -3.806 16.635 1.00 84.00 79 GLU A O 1
ATOM 643 N N . GLU A 1 80 ? -8.549 -5.339 15.355 1.00 83.81 80 GLU A N 1
ATOM 644 C CA . GLU A 1 80 ? -8.445 -6.323 16.436 1.00 83.81 80 GLU A CA 1
ATOM 645 C C . GLU A 1 80 ? -7.526 -5.853 17.569 1.00 83.81 80 GLU A C 1
ATOM 647 O O . GLU A 1 80 ? -7.829 -6.079 18.742 1.00 83.81 80 GLU A O 1
ATOM 652 N N . ARG A 1 81 ? -6.415 -5.179 17.249 1.00 81.31 81 ARG A N 1
ATOM 653 C CA . ARG A 1 81 ? -5.486 -4.614 18.245 1.00 81.31 81 ARG A CA 1
ATOM 654 C C . ARG A 1 81 ? -6.129 -3.469 19.036 1.00 81.31 81 ARG A C 1
ATOM 656 O O . ARG A 1 81 ? -5.983 -3.418 20.258 1.00 81.31 81 ARG A O 1
ATOM 663 N N . VAL A 1 82 ? -6.906 -2.604 18.381 1.00 79.62 82 VAL A N 1
ATOM 664 C CA . VAL A 1 82 ? -7.719 -1.564 19.037 1.00 79.62 82 VAL A CA 1
ATOM 665 C C . VAL A 1 82 ? -8.821 -2.200 19.890 1.00 79.62 82 VAL A C 1
ATOM 667 O O . VAL A 1 82 ? -9.049 -1.774 21.021 1.00 79.62 82 VAL A O 1
ATOM 670 N N . ALA A 1 83 ? -9.472 -3.264 19.408 1.00 78.38 83 ALA A N 1
ATOM 671 C CA . ALA A 1 83 ? -10.494 -3.993 20.160 1.00 78.38 83 ALA A CA 1
ATOM 672 C C . ALA A 1 83 ? -9.932 -4.692 21.412 1.00 78.38 83 ALA A C 1
ATOM 674 O O . ALA A 1 83 ? -10.612 -4.744 22.435 1.00 78.38 83 ALA A O 1
ATOM 675 N N . LYS A 1 84 ? -8.682 -5.174 21.354 1.00 81.12 84 LYS A N 1
ATOM 676 C CA . LYS A 1 84 ? -7.921 -5.711 22.499 1.00 81.12 84 LYS A CA 1
ATOM 677 C C . LYS A 1 84 ? -7.437 -4.619 23.468 1.00 81.12 84 LYS A C 1
ATOM 679 O O . LYS A 1 84 ? -6.920 -4.947 24.531 1.00 81.12 84 LYS A O 1
ATOM 684 N N . GLY A 1 85 ? -7.610 -3.339 23.127 1.00 75.56 85 GLY A N 1
ATOM 685 C CA . GLY A 1 85 ? -7.237 -2.196 23.964 1.00 75.56 85 GLY A CA 1
ATOM 686 C C . GLY A 1 85 ? -5.757 -1.811 23.898 1.00 75.56 85 GLY A C 1
ATOM 687 O O . GLY A 1 85 ? -5.307 -1.030 24.728 1.00 75.56 85 GLY A O 1
ATOM 688 N N . TRP A 1 86 ? -4.993 -2.340 22.936 1.00 73.94 86 TRP A N 1
ATOM 689 C CA . TRP A 1 86 ? -3.569 -2.009 22.776 1.00 73.94 86 TRP A CA 1
ATOM 690 C C . TRP A 1 86 ? -3.346 -0.631 22.141 1.00 73.94 86 TRP A C 1
ATOM 692 O O . TRP A 1 86 ? -2.287 -0.039 22.324 1.00 73.94 86 TRP A O 1
ATOM 702 N N . PHE A 1 87 ? -4.346 -0.109 21.424 1.00 69.50 87 PHE A N 1
ATOM 703 C CA . PHE A 1 87 ? -4.318 1.217 20.811 1.00 69.50 87 PHE A CA 1
ATOM 704 C C . PHE A 1 87 ? -5.533 2.056 21.234 1.00 69.50 87 PHE A C 1
ATOM 706 O O . PHE A 1 87 ? -6.638 1.516 21.361 1.00 69.50 87 PHE A O 1
ATOM 713 N N . PRO A 1 88 ? -5.356 3.375 21.455 1.00 64.94 88 PRO A N 1
ATOM 714 C CA . PRO A 1 88 ? -6.438 4.258 21.858 1.00 64.94 88 PRO A CA 1
ATOM 715 C C . PRO A 1 88 ? -7.469 4.374 20.737 1.00 64.94 88 PRO A C 1
ATOM 717 O O . PRO A 1 88 ? -7.176 4.798 19.620 1.00 64.94 88 PRO A O 1
ATOM 720 N N . LYS A 1 89 ? -8.708 4.016 21.061 1.00 67.25 89 LYS A N 1
ATOM 721 C CA . LYS A 1 89 ? -9.844 4.221 20.171 1.00 67.25 89 LYS A CA 1
ATOM 722 C C . LYS A 1 89 ? -10.192 5.706 20.127 1.00 67.25 89 LYS A C 1
ATOM 724 O O . LYS A 1 89 ? -10.288 6.336 21.176 1.00 67.25 89 LYS A O 1
ATOM 729 N N . ASN A 1 90 ? -10.447 6.233 18.933 1.00 66.06 90 ASN A N 1
ATOM 730 C CA . ASN A 1 90 ? -10.848 7.625 18.753 1.00 66.06 90 ASN A CA 1
ATOM 731 C C . ASN A 1 90 ? -12.139 7.952 19.557 1.00 66.06 90 ASN A C 1
ATOM 733 O O . ASN A 1 90 ? -13.194 7.376 19.249 1.00 66.06 90 ASN A O 1
ATOM 737 N N . PRO A 1 91 ? -12.076 8.838 20.575 1.00 60.19 91 PRO A N 1
ATOM 738 C CA . PRO A 1 91 ? -13.208 9.176 21.444 1.00 60.19 91 PRO A CA 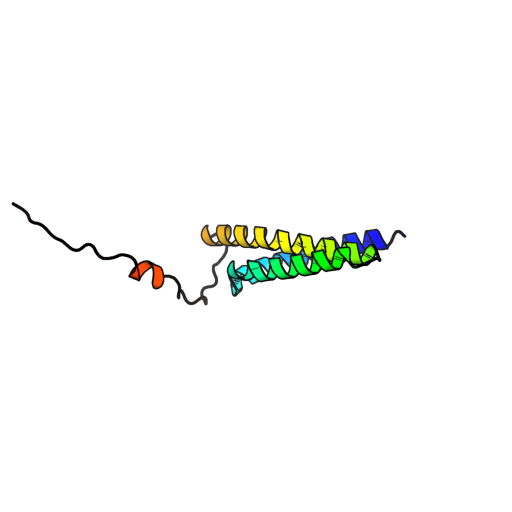1
ATOM 739 C C . PRO A 1 91 ? -14.267 10.044 20.749 1.00 60.19 91 PRO A C 1
ATOM 741 O O . PRO A 1 91 ? -15.435 9.991 21.130 1.00 60.19 91 PRO A O 1
ATOM 744 N N . ASP A 1 92 ? -13.899 10.760 19.681 1.00 59.28 92 ASP A N 1
ATOM 745 C CA . ASP A 1 92 ? -14.808 11.617 18.905 1.00 59.28 92 ASP A CA 1
ATOM 746 C C . ASP A 1 92 ? -15.720 10.835 17.957 1.00 59.28 92 ASP A C 1
ATOM 748 O O . ASP A 1 92 ? -16.530 11.409 17.225 1.00 59.28 92 ASP A O 1
ATOM 752 N N . ARG A 1 93 ? -15.622 9.501 17.944 1.00 58.34 93 ARG A N 1
ATOM 753 C CA . ARG A 1 93 ? -16.548 8.686 17.171 1.00 58.34 93 ARG A CA 1
ATOM 754 C C . ARG A 1 93 ? -17.906 8.667 17.880 1.00 58.34 93 ARG A C 1
ATOM 756 O O . ARG A 1 93 ? -18.032 7.993 18.905 1.00 58.34 93 ARG A O 1
ATOM 763 N N . PRO A 1 94 ? -18.970 9.259 17.302 1.00 48.69 94 PRO A N 1
ATOM 764 C CA . PRO A 1 94 ? -20.302 9.062 17.841 1.00 48.69 94 PRO A CA 1
ATOM 765 C C . PRO A 1 94 ? -20.621 7.565 17.779 1.00 48.69 94 PRO A C 1
ATOM 767 O O . PRO A 1 94 ? -20.593 6.948 16.711 1.00 48.69 94 PRO A O 1
ATOM 770 N N . GLU A 1 95 ? -20.927 6.972 18.932 1.00 51.91 95 GLU A N 1
ATOM 771 C CA . GLU A 1 95 ? -21.314 5.570 19.114 1.00 51.91 95 GLU A CA 1
ATOM 772 C C . GLU A 1 95 ? -22.693 5.264 18.472 1.00 51.91 95 GLU A C 1
ATOM 774 O O . GLU A 1 95 ? -23.548 4.589 19.038 1.00 51.91 95 GLU A O 1
ATOM 779 N N . LYS A 1 96 ? -22.964 5.739 17.249 1.00 44.41 96 LYS A N 1
ATOM 780 C CA . LYS A 1 96 ? -24.258 5.597 16.555 1.00 44.41 96 LYS A CA 1
ATOM 781 C C . LYS A 1 96 ? -24.537 4.181 16.025 1.00 44.41 96 LYS A C 1
ATOM 783 O O . LYS A 1 96 ? -25.437 3.994 15.211 1.00 44.41 96 LYS A O 1
ATOM 788 N N . LEU A 1 97 ? -23.817 3.160 16.497 1.00 53.66 97 LEU A N 1
ATOM 789 C CA . LEU A 1 97 ? -24.018 1.756 16.111 1.00 53.66 97 LEU A CA 1
ATOM 790 C C . LEU A 1 97 ? -24.200 0.784 17.291 1.00 53.66 97 LEU A C 1
ATOM 792 O O . LEU A 1 97 ? -24.175 -0.423 17.077 1.00 53.66 97 LEU A O 1
ATOM 796 N N . LYS A 1 98 ? -24.504 1.266 18.507 1.00 42.19 98 LYS A N 1
ATOM 797 C CA . LYS A 1 98 ? -25.126 0.419 19.552 1.00 42.19 98 LYS A CA 1
ATOM 798 C C . LYS A 1 98 ? -26.654 0.541 19.642 1.00 42.19 98 LYS A C 1
ATOM 800 O O . LYS A 1 98 ? -27.293 -0.312 20.255 1.00 42.19 98 LYS A O 1
ATOM 805 N N . LEU A 1 99 ? -27.272 1.510 18.958 1.00 50.19 99 LEU A N 1
ATOM 806 C CA . LEU A 1 99 ? -28.737 1.664 18.940 1.00 50.19 99 LEU A CA 1
ATOM 807 C C . LEU A 1 99 ? -29.463 0.618 18.067 1.00 50.19 99 LEU A C 1
ATOM 809 O O . LEU A 1 99 ? -30.545 0.173 18.442 1.00 50.19 99 LEU A O 1
ATOM 813 N N . LYS A 1 100 ? -28.866 0.125 16.967 1.00 37.94 100 LYS A N 1
ATOM 814 C CA . LYS A 1 100 ? -29.517 -0.906 16.125 1.00 37.94 100 LYS A CA 1
ATOM 815 C C . LYS A 1 100 ? -29.510 -2.314 16.731 1.00 37.94 100 LYS A C 1
ATOM 817 O O . LYS A 1 100 ? -30.448 -3.069 16.494 1.00 37.94 100 LYS A O 1
ATOM 822 N N . PHE A 1 101 ? -28.504 -2.672 17.532 1.00 44.62 101 PHE A N 1
ATOM 823 C CA . PHE A 1 101 ? -28.449 -3.999 18.165 1.00 44.62 101 PHE A CA 1
ATOM 824 C C . PHE A 1 101 ? -29.242 -4.080 19.477 1.00 44.62 101 PHE A C 1
ATOM 826 O O . PHE A 1 101 ? -29.727 -5.156 19.824 1.00 44.62 101 PHE A O 1
ATOM 833 N N . LYS A 1 102 ? -29.446 -2.957 20.184 1.00 38.91 102 LYS A N 1
ATOM 834 C CA . LYS A 1 102 ? -30.259 -2.933 21.412 1.00 38.91 102 LYS A CA 1
ATOM 835 C C . LYS A 1 102 ? -31.769 -2.930 21.132 1.00 38.91 102 LYS A C 1
ATOM 837 O O . LYS A 1 102 ? -32.515 -3.501 21.916 1.00 38.91 102 LYS A O 1
ATOM 842 N N . MET A 1 103 ? -32.213 -2.394 19.988 1.00 45.38 103 MET A N 1
ATOM 843 C CA . MET A 1 103 ? -33.624 -2.452 19.560 1.00 45.38 103 MET A CA 1
ATOM 844 C C . MET A 1 103 ? -34.056 -3.806 18.972 1.00 45.38 103 MET A C 1
ATOM 846 O O . MET A 1 103 ? -35.250 -4.043 18.823 1.00 45.38 103 MET A O 1
ATOM 850 N N . LYS A 1 104 ? -33.120 -4.711 18.648 1.00 38.91 104 LYS A N 1
ATOM 851 C CA . LYS A 1 104 ? -33.431 -6.030 18.061 1.00 38.91 104 LYS A CA 1
ATOM 852 C C . LYS A 1 104 ? -33.426 -7.181 19.073 1.00 38.91 104 LYS A C 1
ATOM 854 O O . LYS A 1 104 ? -33.445 -8.342 18.675 1.00 38.91 104 LYS A O 1
ATOM 859 N N . LYS A 1 105 ? -33.417 -6.883 20.376 1.00 39.94 105 LYS A N 1
ATOM 860 C CA . LYS A 1 105 ? -33.820 -7.858 21.394 1.00 39.94 105 LYS A CA 1
ATOM 861 C C . LYS A 1 105 ? -35.303 -7.633 21.693 1.00 39.94 105 LYS A C 1
ATOM 863 O O . LYS A 1 105 ? -35.612 -6.697 22.429 1.00 39.94 105 LYS A O 1
ATOM 868 N N . PRO A 1 106 ? -36.230 -8.448 21.156 1.00 42.38 106 PRO A N 1
ATOM 869 C CA . PRO A 1 106 ? -37.569 -8.472 21.709 1.00 42.38 106 PRO A CA 1
ATOM 870 C C . PRO A 1 106 ? -37.443 -8.908 23.169 1.00 42.38 106 PRO A C 1
ATOM 872 O O . PRO A 1 106 ? -36.936 -9.985 23.487 1.00 42.38 106 PRO A O 1
ATOM 875 N N . CYS A 1 107 ? -37.862 -8.022 24.063 1.00 40.25 107 CYS A N 1
ATOM 876 C CA . CYS A 1 107 ? -38.118 -8.340 25.451 1.00 40.25 107 CYS A CA 1
ATOM 877 C C . CYS A 1 107 ? -39.177 -9.454 25.471 1.00 40.25 107 CYS A C 1
ATOM 879 O O . CYS A 1 107 ? -40.359 -9.184 25.263 1.00 40.25 107 CYS A O 1
ATOM 881 N N . LYS A 1 108 ? -38.776 -10.714 25.689 1.00 43.06 108 LYS A N 1
ATOM 882 C CA . LYS A 1 108 ? -39.718 -11.745 26.137 1.00 43.06 108 LYS A CA 1
ATOM 883 C C . LYS A 1 108 ? -40.075 -11.427 27.589 1.00 43.06 108 LYS A C 1
ATOM 885 O O . LYS A 1 108 ? -39.441 -11.908 28.521 1.00 43.06 108 LYS A O 1
ATOM 890 N N . LYS A 1 109 ? -41.079 -10.564 27.758 1.00 48.22 109 LYS A N 1
ATOM 891 C CA . LYS A 1 109 ? -41.919 -10.527 28.957 1.00 48.22 109 LYS A CA 1
ATOM 892 C C . LYS A 1 109 ? -42.753 -11.805 28.995 1.00 48.22 109 LYS A C 1
ATOM 894 O O . LYS A 1 109 ? -43.401 -12.118 28.003 1.00 48.22 109 LYS A O 1
ATOM 899 N N . SER A 1 110 ? -42.727 -12.493 30.134 1.00 41.47 110 SER A N 1
ATOM 900 C CA . SER A 1 110 ? -43.870 -13.129 30.820 1.00 41.47 110 SER A CA 1
ATOM 901 C C . SER A 1 110 ? -43.273 -14.086 31.862 1.00 41.47 110 SER A C 1
ATOM 903 O O . SER A 1 110 ? -42.816 -15.165 31.511 1.00 41.47 110 SER A O 1
ATOM 905 N N . SER A 1 111 ? -43.020 -13.678 33.108 1.00 45.38 111 SER A N 1
ATOM 906 C CA . SER A 1 111 ? -43.977 -13.735 34.230 1.00 45.38 111 SER A CA 1
ATOM 907 C C . SER A 1 111 ? -44.926 -14.943 34.191 1.00 45.38 111 SER A C 1
ATOM 909 O O . SER A 1 111 ? -45.908 -14.898 33.454 1.00 45.38 111 SER A O 1
ATOM 911 N N . LYS A 1 112 ? -44.649 -15.966 35.010 1.00 43.31 112 LYS A N 1
ATOM 912 C CA . LYS A 1 112 ? -45.608 -16.883 35.671 1.00 43.31 112 LYS A CA 1
ATOM 913 C C . LYS A 1 112 ? -44.916 -17.384 36.958 1.00 43.31 112 LYS A C 1
ATOM 915 O O . LYS A 1 112 ? -43.855 -17.988 36.853 1.00 43.31 112 LYS A O 1
ATOM 920 N N . SER A 1 113 ? -45.221 -16.783 38.118 1.00 41.84 113 SER A N 1
ATOM 921 C CA . SER A 1 113 ? -46.077 -17.345 39.196 1.00 41.84 113 SER A CA 1
ATOM 922 C C . SER A 1 113 ? -45.520 -18.679 39.719 1.00 41.84 113 SER A C 1
ATOM 924 O O . SER A 1 113 ? -45.631 -19.682 39.029 1.00 41.84 113 SER A O 1
ATOM 926 N N . VAL A 1 114 ? -44.751 -18.720 40.814 1.00 45.06 114 VAL A N 1
ATOM 927 C CA . VAL A 1 114 ? -45.239 -18.801 42.212 1.00 45.06 114 VAL A CA 1
ATOM 928 C C . VAL A 1 114 ? -46.592 -19.501 42.310 1.00 45.06 114 VAL A C 1
ATOM 930 O O . VAL A 1 114 ? -47.630 -18.868 42.123 1.00 45.06 114 VAL A O 1
ATOM 933 N N . SER A 1 115 ? -46.555 -20.801 42.583 1.00 49.00 115 SER A N 1
ATOM 934 C CA . SER A 1 115 ? -47.551 -21.597 43.310 1.00 49.00 115 SER A CA 1
ATOM 935 C C . SER A 1 115 ? -46.848 -22.864 43.778 1.00 49.00 115 SER A C 1
ATOM 937 O O . SER A 1 115 ? -46.136 -23.449 42.932 1.00 49.00 115 SER A O 1
#

Secondary structure (DSSP, 8-state):
--HHHHHHHHHHHHHHHHHHHHHHHHHHHHGGGGHHHHHHHHHHHHHHHHT---HHHHHHHHHHHHHHHHHHHHHHHHHHHHHTTSS---TTS--TTSHHHHTTS----------

pLDDT: mean 78.11, std 18.6, range [37.94, 95.62]

Foldseek 3Di:
DPVLVVVLVVLLVVLLVVLVVVLLVCCQPPNLPCLVVLQVQLVVLQVVLVVDPDPSSSSNSPSSSVSSVVSNVVRVVVNVCVVVVVDDHHPPDDPVPVVVVVVPDDPPDDDDDDD

Radius of gyration: 22.47 Å; chains: 1; bounding box: 69×33×65 Å

Organism: NCBI:txid180332